Protein AF-A0A933P2G4-F1 (afdb_monomer)

Nearest PDB structures (foldseek):
  8e4g-assembly1_a  TM=6.302E-01  e=3.053E+00  Escherichia phage T7
  9jz0-assembly1_1  TM=5.482E-01  e=5.545E+00  Escherichia phage T7
  8am0-assembly1_B  TM=2.886E-01  e=1.784E+00  Homo sapiens

Radius of gyration: 29.82 Å; Cα contacts (8 Å, |Δi|>4): 47; chains: 1; bounding box: 57×30×97 Å

Secondary structure (DSSP, 8-state):
------SSSTTSSSPPPHHHHHHHHHHHHHHHHHHHHHHHHHHHHHHHHHHHHHHHHHHHHHHHHHHHHHHHHHH--SHHHHHHHHHHHHHHHHHHHHHHHHHHHHHHHHHHHHHHHHHHHHHHHHHHHHHHHHTTPPPPGGG--

Mean predicted aligned error: 7.34 Å

Structure (mmCIF, N/CA/C/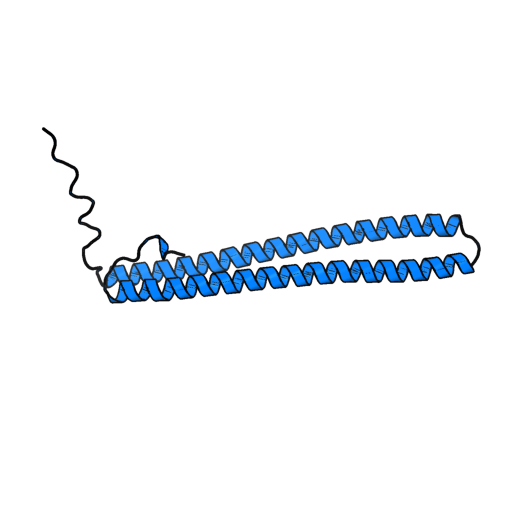O backbone):
data_AF-A0A933P2G4-F1
#
_entry.id   AF-A0A933P2G4-F1
#
loop_
_atom_site.group_PDB
_atom_site.id
_atom_site.type_symbol
_atom_site.label_atom_id
_atom_site.label_alt_id
_atom_site.label_comp_id
_atom_site.label_asym_id
_atom_site.label_entity_id
_atom_site.label_seq_id
_atom_site.pdbx_PDB_ins_code
_atom_site.Cartn_x
_atom_site.Cartn_y
_atom_site.Cartn_z
_atom_site.occupancy
_atom_site.B_iso_or_equiv
_atom_site.auth_seq_id
_atom_site.auth_comp_id
_atom_site.auth_asym_id
_atom_site.auth_atom_id
_atom_site.pdbx_PDB_model_num
ATOM 1 N N . MET A 1 1 ? 1.408 21.339 -59.192 1.00 43.12 1 MET A N 1
ATOM 2 C CA . MET A 1 1 ? 2.681 21.322 -58.442 1.00 43.12 1 MET A CA 1
ATOM 3 C C . MET A 1 1 ? 2.413 20.744 -57.061 1.00 43.12 1 MET A C 1
ATOM 5 O O . MET A 1 1 ? 1.779 21.417 -56.264 1.00 43.12 1 MET A O 1
ATOM 9 N N . SER A 1 2 ? 2.789 19.491 -56.804 1.00 49.00 2 SER A N 1
ATOM 10 C CA . SER A 1 2 ? 2.714 18.897 -55.462 1.00 49.00 2 SER A CA 1
ATOM 11 C C . SER A 1 2 ? 3.683 17.723 -55.376 1.00 49.00 2 SER A C 1
ATOM 13 O O . SER A 1 2 ? 3.396 16.648 -55.893 1.00 49.00 2 SER A O 1
ATOM 15 N N . THR A 1 3 ? 4.845 17.948 -54.769 1.00 52.41 3 THR A N 1
ATOM 16 C CA . THR A 1 3 ? 5.791 16.892 -54.388 1.00 52.41 3 THR A CA 1
ATOM 17 C C . THR A 1 3 ? 6.638 17.383 -53.219 1.00 52.41 3 THR A C 1
ATOM 19 O O . THR A 1 3 ? 7.736 17.869 -53.444 1.00 52.41 3 THR A O 1
ATOM 22 N N . PHE A 1 4 ? 6.157 17.281 -51.980 1.00 49.88 4 PHE A N 1
ATOM 23 C CA . PHE A 1 4 ? 7.020 17.337 -50.788 1.00 49.88 4 PHE A CA 1
ATOM 24 C C . PHE A 1 4 ? 6.304 16.681 -49.598 1.00 49.88 4 PHE A C 1
ATOM 26 O O . PHE A 1 4 ? 5.649 17.343 -48.804 1.00 49.88 4 PHE A O 1
ATOM 33 N N . SER A 1 5 ? 6.373 15.351 -49.506 1.00 50.50 5 SER A N 1
ATOM 34 C CA . SER A 1 5 ? 6.011 14.576 -48.301 1.00 50.50 5 SER A CA 1
ATOM 35 C C . SER A 1 5 ? 6.594 13.162 -48.387 1.00 50.50 5 SER A C 1
ATOM 37 O O . SER A 1 5 ? 5.866 12.177 -48.422 1.00 50.50 5 SER A O 1
ATOM 39 N N . ARG A 1 6 ? 7.924 13.037 -48.513 1.00 44.53 6 ARG A N 1
ATOM 40 C CA . ARG A 1 6 ? 8.582 11.712 -48.533 1.00 44.53 6 ARG A CA 1
ATOM 41 C C . ARG A 1 6 ? 9.963 11.661 -47.871 1.00 44.53 6 ARG A C 1
ATOM 43 O O . ARG A 1 6 ? 10.756 10.777 -48.175 1.00 44.53 6 ARG A O 1
ATOM 50 N N . SER A 1 7 ? 10.269 12.601 -46.979 1.00 46.22 7 SER A N 1
ATOM 51 C CA . SER A 1 7 ? 11.576 12.691 -46.306 1.00 46.22 7 SER A CA 1
ATOM 52 C C . SER A 1 7 ? 11.548 12.375 -44.805 1.00 46.22 7 SER A C 1
ATOM 54 O O . SER A 1 7 ? 12.611 12.156 -44.234 1.00 46.22 7 SER A O 1
ATOM 56 N N . GLU A 1 8 ? 10.381 12.272 -44.159 1.00 46.47 8 GLU A N 1
ATOM 57 C CA . GLU A 1 8 ? 10.312 12.004 -42.707 1.00 46.47 8 GLU A CA 1
ATOM 58 C C . GLU A 1 8 ? 10.283 10.513 -42.332 1.00 46.47 8 GLU A C 1
ATOM 60 O O . GLU A 1 8 ? 10.648 10.145 -41.215 1.00 46.47 8 GLU A O 1
ATOM 65 N N . GLU A 1 9 ? 9.915 9.619 -43.254 1.00 43.97 9 GLU A N 1
ATOM 66 C CA . GLU A 1 9 ? 9.888 8.175 -42.971 1.00 43.97 9 GLU A CA 1
ATOM 67 C C . GLU A 1 9 ? 11.270 7.512 -43.059 1.00 43.97 9 GLU A C 1
ATOM 69 O O . GLU A 1 9 ? 11.499 6.475 -42.439 1.00 43.97 9 GLU A O 1
ATOM 74 N N . ASN A 1 10 ? 12.227 8.124 -43.763 1.00 41.66 10 ASN A N 1
ATOM 75 C CA . ASN A 1 10 ? 13.497 7.468 -44.090 1.00 41.66 10 ASN A CA 1
ATOM 76 C C . ASN A 1 10 ? 14.571 7.569 -42.987 1.00 41.66 10 ASN A C 1
ATOM 78 O O . ASN A 1 10 ? 15.596 6.903 -43.064 1.00 41.66 10 ASN A O 1
ATOM 82 N N . VAL A 1 11 ? 14.341 8.360 -41.930 1.00 50.62 11 VAL A N 1
ATOM 83 C CA . VAL A 1 11 ? 15.275 8.489 -40.788 1.00 50.62 11 VAL A CA 1
ATOM 84 C C . VAL A 1 11 ? 15.068 7.372 -39.750 1.00 50.62 11 VAL A C 1
ATOM 86 O O . VAL A 1 11 ? 15.928 7.130 -38.907 1.00 50.62 11 VAL A O 1
ATOM 89 N N . LYS A 1 12 ? 13.941 6.649 -39.810 1.00 54.38 12 LYS A N 1
ATOM 90 C CA . LYS A 1 12 ? 13.584 5.609 -38.827 1.00 54.38 12 LYS A CA 1
ATOM 91 C C . LYS A 1 12 ? 14.222 4.237 -39.089 1.00 54.38 12 LYS A C 1
ATOM 93 O O . LYS A 1 12 ? 14.211 3.414 -38.181 1.00 54.38 12 LYS A O 1
ATOM 98 N N . ASN A 1 13 ? 14.805 4.018 -40.272 1.00 56.03 13 ASN A N 1
ATOM 99 C CA . ASN A 1 13 ? 15.372 2.727 -40.694 1.00 56.03 13 ASN A CA 1
ATOM 100 C C . ASN A 1 13 ? 16.907 2.720 -40.813 1.00 56.03 13 ASN A C 1
ATOM 102 O O . ASN A 1 13 ? 17.482 1.714 -41.225 1.00 56.03 13 ASN A O 1
ATOM 106 N N . SER A 1 14 ? 17.582 3.819 -40.467 1.00 67.19 14 SER A N 1
ATOM 107 C CA . SER A 1 14 ? 19.045 3.832 -40.403 1.00 67.19 14 SER A CA 1
ATOM 108 C C . SER A 1 14 ? 19.520 3.076 -39.155 1.00 67.19 14 SER A C 1
ATOM 110 O O . SER A 1 14 ? 18.987 3.329 -38.070 1.00 67.19 14 SER A O 1
ATOM 112 N N . PRO A 1 15 ? 20.518 2.180 -39.274 1.00 78.94 15 PRO A N 1
ATOM 113 C CA . PRO A 1 15 ? 21.095 1.487 -38.127 1.00 78.94 15 PRO A CA 1
ATOM 114 C C . PRO A 1 15 ? 21.585 2.485 -37.076 1.00 78.94 15 PRO A C 1
ATOM 116 O O . PRO A 1 15 ? 22.247 3.470 -37.412 1.00 78.94 15 PRO A O 1
ATOM 119 N N . LEU A 1 16 ? 21.280 2.226 -35.805 1.00 85.00 16 LEU A N 1
ATOM 120 C CA . LEU A 1 16 ? 21.751 3.051 -34.696 1.00 85.00 16 LEU A CA 1
ATOM 121 C C . LEU A 1 16 ? 23.279 3.045 -34.618 1.00 85.00 16 LEU A C 1
ATOM 123 O O . LEU A 1 16 ? 23.925 1.997 -34.699 1.00 85.00 16 LEU A O 1
ATOM 127 N N . SER A 1 17 ? 23.866 4.211 -34.349 1.00 89.81 17 SER A N 1
ATOM 128 C CA . SER A 1 17 ? 25.269 4.273 -33.949 1.00 89.81 17 SER A CA 1
ATOM 129 C C . SER A 1 17 ? 25.463 3.708 -32.534 1.00 89.81 17 SER A C 1
ATOM 131 O O . SER A 1 17 ? 24.581 3.774 -31.673 1.00 89.81 17 SER A O 1
ATOM 133 N N . LYS A 1 18 ? 26.672 3.213 -32.236 1.00 88.06 18 LYS A N 1
ATOM 134 C CA . LYS A 1 18 ? 27.013 2.687 -30.897 1.00 88.06 18 LYS A CA 1
ATOM 135 C C . LYS A 1 18 ? 26.814 3.721 -29.779 1.00 88.06 18 LYS A C 1
ATOM 137 O O . LYS A 1 18 ? 26.433 3.361 -28.665 1.00 88.06 18 LYS A O 1
ATOM 142 N N . SER A 1 19 ? 27.080 4.999 -30.053 1.00 91.56 19 SER A N 1
ATOM 143 C CA . SER A 1 19 ? 26.872 6.090 -29.094 1.00 91.56 19 SER A CA 1
ATOM 144 C C . SER A 1 19 ? 25.392 6.343 -28.820 1.00 91.56 19 SER A C 1
ATOM 146 O O . SER A 1 19 ? 25.023 6.530 -27.660 1.00 91.56 19 SER A O 1
ATOM 148 N N . GLU A 1 20 ? 24.545 6.295 -29.850 1.00 91.31 20 GLU A N 1
ATOM 149 C CA . GLU A 1 20 ? 23.094 6.449 -29.700 1.00 91.31 20 GLU A CA 1
ATOM 150 C C . GLU A 1 20 ? 22.488 5.266 -28.951 1.00 91.31 20 GLU A C 1
ATOM 152 O O . GLU A 1 20 ? 21.744 5.479 -27.998 1.00 91.31 20 GLU A O 1
ATOM 157 N N . ALA A 1 21 ? 22.864 4.029 -29.289 1.00 91.56 21 ALA A N 1
ATOM 158 C CA . ALA A 1 21 ? 22.399 2.845 -28.567 1.00 91.56 21 ALA A CA 1
ATOM 159 C C . ALA A 1 21 ? 22.741 2.923 -27.065 1.00 91.56 21 ALA A C 1
ATOM 161 O O . ALA A 1 21 ? 21.901 2.649 -26.205 1.00 91.56 21 ALA A O 1
ATOM 162 N N . LYS A 1 22 ? 23.952 3.391 -26.725 1.00 92.75 22 LYS A N 1
ATOM 163 C CA . LYS A 1 22 ? 24.371 3.610 -25.332 1.00 92.75 22 LYS A CA 1
ATOM 164 C C . LYS A 1 22 ? 23.575 4.724 -24.642 1.00 92.75 22 LYS A C 1
ATOM 166 O O . LYS A 1 22 ? 23.256 4.591 -23.457 1.00 92.75 22 LYS A O 1
ATOM 171 N N . ALA A 1 23 ? 23.267 5.812 -25.348 1.00 94.56 23 ALA A N 1
ATOM 172 C CA . ALA A 1 23 ? 22.452 6.905 -24.822 1.00 94.56 23 ALA A CA 1
ATOM 173 C C . ALA A 1 23 ? 21.014 6.441 -24.541 1.00 94.56 23 ALA A C 1
ATOM 175 O O . ALA A 1 23 ? 20.539 6.599 -23.416 1.00 94.56 23 ALA A O 1
ATOM 176 N N . LEU A 1 24 ? 20.382 5.766 -25.507 1.00 94.25 24 LEU A N 1
ATOM 177 C CA . LEU A 1 24 ? 19.036 5.204 -25.376 1.00 94.25 24 LEU A CA 1
ATOM 178 C C . LEU A 1 24 ? 18.954 4.200 -24.225 1.00 94.25 24 LEU A C 1
ATOM 180 O O . LEU A 1 24 ? 18.020 4.244 -23.428 1.00 94.25 24 LEU A O 1
ATOM 184 N N . TRP A 1 25 ? 19.963 3.339 -24.069 1.00 95.31 25 TRP A N 1
ATOM 185 C CA . TRP A 1 25 ? 20.023 2.416 -22.937 1.00 95.31 25 TRP A CA 1
ATOM 186 C C . TRP A 1 25 ? 20.094 3.140 -21.588 1.00 95.31 25 TRP A C 1
ATOM 188 O O . TRP A 1 25 ? 19.400 2.781 -20.634 1.00 95.31 25 TRP A O 1
ATOM 198 N N . LYS A 1 26 ? 20.910 4.196 -21.491 1.00 96.50 26 LYS A N 1
ATOM 199 C CA . LYS A 1 26 ? 21.016 5.007 -20.272 1.00 96.50 26 LYS A CA 1
ATOM 200 C C . LYS A 1 26 ? 19.688 5.695 -19.941 1.00 96.50 26 LYS A C 1
ATOM 202 O O . LYS A 1 26 ? 19.292 5.715 -18.773 1.00 96.50 26 LYS A O 1
ATOM 207 N N . GLU A 1 27 ? 19.005 6.238 -20.944 1.00 95.94 27 GLU A N 1
ATOM 208 C CA . GLU A 1 27 ? 17.686 6.859 -20.793 1.00 95.94 27 GLU A CA 1
ATOM 209 C C . GLU A 1 27 ? 16.627 5.846 -20.362 1.00 95.94 27 GLU A C 1
ATOM 211 O O . GLU A 1 27 ? 15.901 6.106 -19.402 1.00 95.94 27 GLU A O 1
ATOM 216 N N . PHE A 1 28 ? 16.609 4.660 -20.971 1.00 96.31 28 PHE A N 1
ATOM 217 C CA . PHE A 1 28 ? 15.725 3.566 -20.580 1.00 96.31 28 PHE A CA 1
ATOM 218 C C . PHE A 1 28 ? 15.901 3.204 -19.099 1.00 96.31 28 PHE A C 1
ATOM 220 O O . PHE A 1 28 ? 14.933 3.190 -18.336 1.00 96.31 28 PHE A O 1
ATOM 227 N N . LYS A 1 29 ? 17.144 2.987 -18.640 1.00 97.06 29 LYS A N 1
ATOM 228 C CA . LYS A 1 29 ? 17.414 2.665 -17.225 1.00 97.06 29 LYS A CA 1
ATOM 229 C C . LYS A 1 29 ? 17.022 3.810 -16.288 1.00 97.06 29 LYS A C 1
ATOM 231 O O . LYS A 1 29 ? 16.558 3.548 -15.175 1.00 97.06 29 LYS A O 1
ATOM 236 N N . LYS A 1 30 ? 17.172 5.068 -16.722 1.00 97.50 30 LYS A N 1
ATOM 237 C CA . LYS A 1 30 ? 16.703 6.241 -15.970 1.00 97.50 30 LYS A CA 1
ATOM 238 C C . LYS A 1 30 ? 15.174 6.259 -15.865 1.00 97.50 30 LYS A C 1
ATOM 240 O O . LYS A 1 30 ? 14.682 6.421 -14.749 1.00 97.50 30 LYS A O 1
ATOM 245 N N . SER A 1 31 ? 14.445 6.046 -16.965 1.00 95.94 31 SER A N 1
ATOM 246 C CA . SER A 1 31 ? 12.971 6.000 -16.961 1.00 95.94 31 SER A CA 1
ATOM 247 C C . SER A 1 31 ? 12.455 4.857 -16.088 1.00 95.94 31 SER A C 1
ATOM 249 O O . SER A 1 31 ? 11.667 5.078 -15.171 1.00 95.94 31 SER A O 1
ATOM 251 N N . ARG A 1 32 ? 13.021 3.653 -16.249 1.00 96.31 32 ARG A N 1
ATOM 252 C CA . ARG A 1 32 ? 12.711 2.478 -15.419 1.00 96.31 32 ARG A CA 1
ATOM 253 C C . ARG A 1 32 ? 12.841 2.783 -13.921 1.00 96.31 32 ARG A C 1
ATOM 255 O O . ARG A 1 32 ? 11.976 2.420 -13.117 1.00 96.31 32 ARG A O 1
ATOM 262 N N . LYS A 1 33 ? 13.928 3.461 -13.528 1.00 97.06 33 LYS A N 1
ATOM 263 C CA . LYS A 1 33 ? 14.154 3.876 -12.135 1.00 97.06 33 LYS A CA 1
ATOM 264 C C . LYS A 1 33 ? 13.124 4.914 -11.688 1.00 97.06 33 LYS A C 1
ATOM 266 O O . LYS A 1 33 ? 12.611 4.798 -10.578 1.00 97.06 33 LYS A O 1
ATOM 271 N N . ALA A 1 34 ? 12.822 5.903 -12.527 1.00 97.50 34 ALA A N 1
ATOM 272 C CA . ALA A 1 34 ? 11.838 6.937 -12.224 1.00 97.50 34 ALA A CA 1
ATOM 273 C C . ALA A 1 34 ? 10.441 6.342 -11.993 1.00 97.50 34 ALA A C 1
ATOM 275 O O . ALA A 1 34 ? 9.820 6.649 -10.981 1.00 97.50 34 ALA A O 1
ATOM 276 N N . GLN A 1 35 ? 9.993 5.421 -12.848 1.00 96.56 35 GLN A N 1
ATOM 277 C CA . GLN A 1 35 ? 8.701 4.748 -12.703 1.00 96.56 35 GLN A CA 1
ATOM 278 C C . GLN A 1 35 ? 8.617 3.911 -11.417 1.00 96.56 35 GLN A C 1
ATOM 280 O O . GLN A 1 35 ? 7.630 3.980 -10.686 1.00 96.56 35 GLN A O 1
ATOM 285 N N . SER A 1 36 ? 9.688 3.185 -11.078 1.00 96.44 36 SER A N 1
ATOM 286 C CA . SER A 1 36 ? 9.762 2.438 -9.812 1.00 96.44 36 SER A CA 1
ATOM 287 C C . SER A 1 36 ? 9.683 3.365 -8.590 1.00 96.44 36 SER A C 1
ATOM 289 O O . SER A 1 36 ? 8.997 3.062 -7.615 1.00 96.44 36 SER A O 1
ATOM 291 N N . LEU A 1 37 ? 10.373 4.512 -8.633 1.00 97.75 37 LEU A N 1
ATOM 292 C CA . LEU A 1 37 ? 10.322 5.515 -7.565 1.00 97.75 37 LEU A CA 1
ATOM 293 C C . LEU A 1 37 ? 8.943 6.170 -7.462 1.00 97.75 37 LEU A C 1
ATOM 295 O O . LEU A 1 37 ? 8.460 6.367 -6.349 1.00 97.75 37 LEU A O 1
ATOM 299 N N . ALA A 1 38 ? 8.302 6.463 -8.594 1.00 97.69 38 ALA A N 1
ATOM 300 C CA . ALA A 1 38 ? 6.958 7.026 -8.640 1.00 97.69 38 ALA A CA 1
ATOM 301 C C . ALA A 1 38 ? 5.939 6.087 -7.979 1.00 97.69 38 ALA A C 1
ATOM 303 O O . ALA A 1 38 ? 5.192 6.525 -7.104 1.00 97.69 38 ALA A O 1
ATOM 304 N N . LEU A 1 39 ? 5.974 4.786 -8.304 1.00 97.75 39 LEU A N 1
ATOM 305 C CA . LEU A 1 39 ? 5.106 3.802 -7.653 1.00 97.75 39 LEU A CA 1
ATOM 306 C C . LEU A 1 39 ? 5.374 3.736 -6.142 1.00 97.75 39 LEU A C 1
ATOM 308 O O . LEU A 1 39 ? 4.433 3.766 -5.353 1.00 97.75 39 LEU A O 1
ATOM 312 N N . ASN A 1 40 ? 6.639 3.684 -5.719 1.00 96.69 40 ASN A N 1
ATOM 313 C CA . ASN A 1 40 ? 6.978 3.643 -4.292 1.00 96.69 40 ASN A CA 1
ATOM 314 C C . ASN A 1 40 ? 6.491 4.893 -3.545 1.00 96.69 40 ASN A C 1
ATOM 316 O O . ASN A 1 40 ? 5.965 4.784 -2.437 1.00 96.69 40 ASN A O 1
ATOM 320 N N . HIS A 1 41 ? 6.639 6.073 -4.149 1.00 98.06 41 HIS A N 1
ATOM 321 C CA . HIS A 1 41 ? 6.145 7.321 -3.578 1.00 98.06 41 HIS A CA 1
ATOM 322 C C . HIS A 1 41 ? 4.619 7.301 -3.439 1.00 98.06 41 HIS A C 1
ATOM 324 O O . HIS A 1 41 ? 4.103 7.560 -2.352 1.00 98.06 41 HIS A O 1
ATOM 330 N N . GLN A 1 42 ? 3.903 6.900 -4.493 1.00 97.94 42 GLN A N 1
ATOM 331 C CA . GLN A 1 42 ? 2.450 6.748 -4.456 1.00 97.94 42 GLN A CA 1
ATOM 332 C C . GLN A 1 42 ? 2.012 5.786 -3.339 1.00 97.94 42 GLN A C 1
ATOM 334 O O . GLN A 1 42 ? 1.167 6.137 -2.519 1.00 97.94 42 GLN A O 1
ATOM 339 N N . GLN A 1 43 ? 2.622 4.601 -3.247 1.00 97.75 43 GLN A N 1
ATOM 340 C CA . GLN A 1 43 ? 2.300 3.611 -2.211 1.00 97.75 43 GLN A CA 1
ATOM 341 C C . GLN A 1 43 ? 2.596 4.122 -0.792 1.00 97.75 43 GLN A C 1
ATOM 343 O O . GLN A 1 43 ? 1.863 3.814 0.154 1.00 97.75 43 GLN A O 1
ATOM 348 N N . SER A 1 44 ? 3.647 4.928 -0.626 1.00 97.19 44 SER A N 1
ATOM 349 C CA . SER A 1 44 ? 3.955 5.593 0.644 1.00 97.19 44 SER A CA 1
ATOM 350 C C . SER A 1 44 ? 2.842 6.563 1.049 1.00 97.19 44 SER A C 1
ATOM 352 O O . SER A 1 44 ? 2.360 6.507 2.183 1.00 97.19 44 SER A O 1
ATOM 354 N N . MET A 1 45 ? 2.383 7.401 0.114 1.00 98.12 45 MET A N 1
ATOM 355 C CA . MET A 1 45 ? 1.292 8.353 0.347 1.00 98.12 45 MET A CA 1
ATOM 356 C C . MET A 1 45 ? -0.027 7.641 0.667 1.00 98.12 45 MET A C 1
ATOM 358 O O . MET A 1 45 ? -0.695 7.994 1.637 1.00 98.12 45 MET A O 1
ATOM 362 N N . GLU A 1 46 ? -0.368 6.582 -0.072 1.00 96.44 46 GLU A N 1
ATOM 363 C CA . GLU A 1 46 ? -1.542 5.741 0.206 1.00 96.44 46 GLU A CA 1
ATOM 364 C C . GLU A 1 46 ? -1.488 5.135 1.619 1.00 96.44 46 GLU A C 1
ATOM 366 O O . GLU A 1 46 ? -2.487 5.106 2.337 1.00 96.44 46 GLU A O 1
ATOM 371 N N . THR A 1 47 ? -0.307 4.685 2.053 1.00 96.38 47 THR A N 1
ATOM 372 C CA . THR A 1 47 ? -0.108 4.121 3.397 1.00 96.38 47 THR A CA 1
ATOM 373 C C . THR A 1 47 ? -0.285 5.178 4.485 1.00 96.38 47 THR A C 1
ATOM 375 O O . THR A 1 47 ? -0.861 4.897 5.538 1.00 96.38 47 THR A O 1
ATOM 378 N N . GLN A 1 48 ? 0.205 6.397 4.255 1.00 97.44 48 GLN A N 1
ATOM 379 C CA . GLN A 1 48 ? 0.018 7.513 5.180 1.00 97.44 48 GLN A CA 1
ATOM 380 C C . GLN A 1 48 ? -1.456 7.924 5.272 1.00 97.44 48 GLN A C 1
ATOM 382 O O . GLN A 1 48 ? -1.965 8.103 6.380 1.00 97.44 48 GLN A O 1
ATOM 387 N N . ALA A 1 49 ? -2.148 8.007 4.135 1.00 97.25 49 ALA A N 1
ATOM 388 C CA . ALA A 1 49 ? -3.576 8.299 4.082 1.00 97.25 49 ALA A CA 1
ATOM 389 C C . ALA A 1 49 ? -4.389 7.247 4.850 1.00 97.25 49 ALA A C 1
ATOM 391 O O . ALA A 1 49 ? -5.200 7.607 5.701 1.00 97.25 49 ALA A O 1
ATOM 392 N N . LEU A 1 50 ? -4.099 5.956 4.639 1.00 97.00 50 LEU A N 1
ATOM 393 C CA . LEU A 1 50 ? -4.749 4.868 5.371 1.00 97.00 50 LEU A CA 1
ATOM 394 C C . LEU A 1 50 ? -4.535 4.994 6.885 1.00 97.00 50 LEU A C 1
ATOM 396 O O . LEU A 1 50 ? -5.491 4.901 7.646 1.00 97.00 50 LEU A O 1
ATOM 400 N N . LYS A 1 51 ? -3.303 5.257 7.340 1.00 96.62 51 LYS A N 1
ATOM 401 C CA . LYS A 1 51 ? -3.018 5.447 8.775 1.00 96.62 51 LYS A CA 1
ATOM 402 C C . LYS A 1 51 ? -3.808 6.609 9.375 1.00 96.62 51 LYS A C 1
ATOM 404 O O . LYS A 1 51 ? -4.319 6.480 10.483 1.00 96.62 51 LYS A O 1
ATOM 409 N N . SER A 1 52 ? -3.899 7.729 8.660 1.00 97.50 52 SER A N 1
ATOM 410 C CA . SER A 1 52 ? -4.677 8.889 9.103 1.00 97.50 52 SER A CA 1
ATOM 411 C C . SER A 1 52 ? -6.166 8.556 9.205 1.00 97.50 52 SER A C 1
ATOM 413 O O . SER A 1 52 ? -6.800 8.879 10.208 1.00 97.50 52 SER A O 1
ATOM 415 N N . LEU A 1 53 ? -6.708 7.859 8.204 1.00 97.38 53 LEU A N 1
ATOM 416 C CA . LEU A 1 53 ? -8.101 7.419 8.184 1.00 97.38 53 LEU A CA 1
ATOM 417 C C . LEU A 1 53 ? -8.408 6.440 9.326 1.00 97.38 53 LEU A C 1
ATOM 419 O O . LEU A 1 53 ? -9.359 6.635 10.074 1.00 97.38 53 LEU A O 1
ATOM 423 N N . GLN A 1 54 ? -7.555 5.436 9.534 1.00 97.06 54 GLN A N 1
ATOM 424 C CA . GLN A 1 54 ? -7.698 4.481 10.635 1.00 97.06 54 GLN A CA 1
ATOM 425 C C . GLN A 1 54 ? -7.602 5.165 12.004 1.00 97.06 54 GLN A C 1
ATOM 427 O O . GLN A 1 54 ? -8.351 4.826 12.918 1.00 97.06 54 GLN A O 1
ATOM 432 N N . ALA A 1 55 ? -6.720 6.159 12.154 1.00 97.19 55 ALA A N 1
ATOM 433 C CA . ALA A 1 55 ? -6.633 6.954 13.376 1.00 97.19 55 ALA A CA 1
ATOM 434 C C . ALA A 1 55 ? -7.904 7.787 13.619 1.00 97.19 55 ALA A C 1
ATOM 436 O O . ALA A 1 55 ? -8.322 7.930 14.768 1.00 97.19 55 ALA A O 1
ATOM 437 N N . HIS A 1 56 ? -8.524 8.315 12.561 1.00 97.75 56 HIS A N 1
ATOM 438 C CA . HIS A 1 56 ? -9.811 9.004 12.644 1.00 97.75 56 HIS A CA 1
ATOM 439 C C . HIS A 1 56 ? -10.922 8.052 13.094 1.00 97.75 56 HIS A C 1
ATOM 441 O O . HIS A 1 56 ? -11.546 8.297 14.123 1.00 97.75 56 HIS A O 1
ATOM 447 N N . HIS A 1 57 ? -11.082 6.917 12.407 1.00 96.25 57 HIS A N 1
ATOM 448 C CA . HIS A 1 57 ? -12.082 5.907 12.759 1.00 96.25 57 HIS A CA 1
ATOM 449 C C . HIS A 1 57 ? -11.907 5.398 14.192 1.00 96.25 57 HIS A C 1
ATOM 451 O O . HIS A 1 57 ? -12.888 5.186 14.896 1.00 96.25 57 HIS A O 1
ATOM 457 N N . TYR A 1 58 ? -10.664 5.229 14.658 1.00 97.00 58 TYR A N 1
ATOM 458 C CA . TYR A 1 58 ? -10.397 4.839 16.043 1.00 97.00 58 TYR A CA 1
ATOM 459 C C . TYR A 1 58 ? -10.917 5.879 17.040 1.00 97.00 58 TYR A C 1
ATOM 461 O O . TYR A 1 58 ? -11.538 5.517 18.037 1.00 97.00 58 TYR A O 1
ATOM 469 N N . LYS A 1 59 ? -10.676 7.170 16.780 1.00 97.81 59 LYS A N 1
ATOM 470 C CA . LYS A 1 59 ? -11.165 8.255 17.642 1.00 97.81 59 LYS A CA 1
ATOM 471 C C . LYS A 1 59 ? -12.689 8.304 17.664 1.00 97.81 59 LYS A C 1
ATOM 473 O O . LYS A 1 59 ? -13.262 8.405 18.743 1.00 97.81 59 LYS A O 1
ATOM 478 N N . GLU A 1 60 ? -13.331 8.209 16.503 1.00 97.81 60 GLU A N 1
ATOM 479 C CA . GLU A 1 60 ? -14.794 8.186 16.403 1.00 97.81 60 GLU A CA 1
ATOM 480 C C . GLU A 1 60 ? -15.387 6.989 17.144 1.00 97.81 60 GLU A C 1
ATOM 482 O O . GLU A 1 60 ? -16.316 7.145 17.935 1.00 97.81 60 GLU A O 1
ATOM 487 N N . TRP A 1 61 ? -14.813 5.801 16.947 1.00 97.88 61 TRP A N 1
ATOM 488 C CA . TRP A 1 61 ? -15.237 4.592 17.641 1.00 97.88 61 TRP A CA 1
ATOM 489 C C . TRP A 1 61 ? -15.100 4.732 19.165 1.00 97.88 61 TRP A C 1
ATOM 491 O O . TRP A 1 61 ? -16.039 4.410 19.891 1.00 97.88 61 TRP A O 1
ATOM 501 N N . ASP A 1 62 ? -13.980 5.273 19.661 1.00 97.19 62 ASP A N 1
ATOM 502 C CA . ASP A 1 62 ? -13.757 5.472 21.100 1.00 97.19 62 ASP A CA 1
ATOM 503 C C . ASP A 1 62 ? -14.735 6.485 21.716 1.00 97.19 62 ASP A C 1
ATOM 505 O O . ASP A 1 62 ? -15.254 6.253 22.809 1.00 97.19 62 ASP A O 1
ATOM 509 N N . ILE A 1 63 ? -15.023 7.587 21.016 1.00 98.00 63 ILE A N 1
ATOM 510 C CA . ILE A 1 63 ? -16.020 8.578 21.449 1.00 98.00 63 ILE A CA 1
ATOM 511 C C . ILE A 1 63 ? -17.404 7.924 21.526 1.00 98.00 63 ILE A C 1
ATOM 513 O O . ILE A 1 63 ? -18.047 7.970 22.579 1.00 98.00 63 ILE A O 1
ATOM 517 N N . ASN A 1 64 ? -17.819 7.239 20.459 1.00 97.62 64 ASN A N 1
ATOM 518 C CA . ASN A 1 64 ? -19.123 6.585 20.378 1.00 97.62 64 ASN A CA 1
ATOM 519 C C . ASN A 1 64 ? -19.301 5.520 21.471 1.00 97.62 64 ASN A C 1
ATOM 521 O O . ASN A 1 64 ? -20.327 5.492 22.153 1.00 97.62 64 ASN A O 1
ATOM 525 N N . GLU A 1 65 ? -18.296 4.669 21.695 1.00 96.94 65 GLU A N 1
ATOM 526 C CA . GLU A 1 65 ? -18.347 3.643 22.742 1.00 96.94 65 GLU A CA 1
ATOM 527 C C . GLU A 1 65 ? -18.323 4.245 24.148 1.00 96.94 65 GLU A C 1
ATOM 529 O O . GLU A 1 65 ? -18.998 3.744 25.051 1.00 96.94 65 GLU A O 1
ATOM 534 N N . ARG A 1 66 ? -17.588 5.341 24.360 1.00 96.69 66 ARG A N 1
ATOM 535 C CA . ARG A 1 66 ? -17.570 6.046 25.646 1.00 96.69 66 ARG A CA 1
ATOM 536 C C . ARG A 1 66 ? -18.944 6.614 25.985 1.00 96.69 66 ARG A C 1
ATOM 538 O O . ARG A 1 66 ? -19.406 6.432 27.114 1.00 96.69 66 ARG A O 1
ATOM 545 N N . GLU A 1 67 ? -19.595 7.264 25.027 1.00 97.69 67 GLU A N 1
ATOM 546 C CA . GLU A 1 67 ? -20.942 7.817 25.187 1.00 97.69 67 GLU A CA 1
ATOM 547 C C . GLU A 1 67 ? -21.996 6.720 25.359 1.00 97.69 67 GLU A C 1
ATOM 549 O O . GLU A 1 67 ? -22.850 6.813 26.244 1.00 97.69 67 GLU A O 1
ATOM 554 N N . ALA A 1 68 ? -21.927 5.656 24.554 1.00 96.56 68 ALA A N 1
ATOM 555 C CA . ALA A 1 68 ? -22.807 4.496 24.677 1.00 96.56 68 ALA A CA 1
ATOM 556 C C . ALA A 1 68 ? -22.665 3.834 26.053 1.00 96.56 68 ALA A C 1
ATOM 558 O O . ALA A 1 68 ? -23.663 3.591 26.732 1.00 96.56 68 ALA A O 1
ATOM 559 N N . ARG A 1 69 ? -21.427 3.638 26.523 1.00 95.88 69 ARG A N 1
ATOM 560 C CA . ARG A 1 69 ? -21.153 3.071 27.846 1.00 95.88 69 ARG A CA 1
ATOM 561 C C . ARG A 1 69 ? -21.681 3.968 28.957 1.00 95.88 69 ARG A C 1
ATOM 563 O O . ARG A 1 69 ? -22.292 3.466 29.895 1.00 95.88 69 ARG A O 1
ATOM 570 N N . HIS A 1 70 ? -21.458 5.280 28.872 1.00 96.56 70 HIS A N 1
ATOM 571 C CA . HIS A 1 70 ? -21.954 6.214 29.883 1.00 96.56 70 HIS A CA 1
ATOM 572 C C . HIS A 1 70 ? -23.485 6.171 29.981 1.00 96.56 70 HIS A C 1
ATOM 574 O O . HIS A 1 70 ? -24.020 6.020 31.081 1.00 96.56 70 HIS A O 1
ATOM 580 N N . ARG A 1 71 ? -24.184 6.218 28.838 1.00 97.19 71 ARG A N 1
ATOM 581 C CA . ARG A 1 71 ? -25.649 6.088 28.775 1.00 97.19 71 ARG A CA 1
ATOM 582 C C . ARG A 1 71 ? -26.123 4.756 29.352 1.00 97.19 71 ARG A C 1
ATOM 584 O O . ARG A 1 71 ? -26.918 4.747 30.289 1.00 97.19 71 ARG A O 1
ATOM 591 N N . PHE A 1 72 ? -25.544 3.646 28.894 1.00 96.81 72 PHE A N 1
ATOM 592 C CA . PHE A 1 72 ? -25.923 2.312 29.351 1.00 96.81 72 PHE A CA 1
ATOM 593 C C . PHE A 1 72 ? -25.782 2.155 30.869 1.00 96.81 72 PHE A C 1
ATOM 595 O O . PHE A 1 72 ? -26.682 1.637 31.528 1.00 96.81 72 PHE A O 1
ATOM 602 N N . PHE A 1 73 ? -24.671 2.619 31.450 1.00 96.25 73 PHE A N 1
ATOM 603 C CA . PHE A 1 73 ? -24.403 2.478 32.884 1.00 96.25 73 PHE A CA 1
ATOM 604 C C . PHE A 1 73 ? -25.282 3.386 33.749 1.00 96.25 73 PHE A C 1
ATOM 606 O O . PHE A 1 73 ? -25.559 3.025 34.899 1.00 96.25 73 PHE A O 1
ATOM 613 N N . LYS A 1 74 ? -25.723 4.530 33.211 1.00 96.31 74 LYS A N 1
ATOM 614 C CA . LYS A 1 74 ? -26.687 5.425 33.862 1.00 96.31 74 LYS A CA 1
ATOM 615 C C . LYS A 1 74 ? -28.073 4.781 33.951 1.00 96.31 74 LYS A C 1
ATOM 617 O O . LYS A 1 74 ? -28.713 4.871 34.991 1.00 96.31 74 LYS A O 1
ATOM 622 N N . GLU A 1 75 ? -28.501 4.099 32.892 1.00 95.44 75 GLU A N 1
ATOM 623 C CA . GLU A 1 75 ? -29.817 3.447 32.804 1.00 95.44 75 GLU A CA 1
ATOM 624 C C . GLU A 1 75 ? -29.853 2.073 33.495 1.00 95.44 75 GLU A C 1
ATOM 626 O O . GLU A 1 75 ? -30.880 1.658 34.030 1.00 95.44 75 GLU A O 1
ATOM 631 N N . ASN A 1 76 ? -28.721 1.365 33.543 1.00 93.69 76 ASN A N 1
ATOM 632 C CA . ASN A 1 76 ? -28.626 0.017 34.099 1.00 93.69 76 ASN A CA 1
ATOM 633 C C . ASN A 1 76 ? -27.817 0.009 35.396 1.00 93.69 76 ASN A C 1
ATOM 635 O O . ASN A 1 76 ? -26.590 -0.088 35.378 1.00 93.69 76 ASN A O 1
ATOM 639 N N . LEU A 1 77 ? -28.503 0.054 36.541 1.00 89.56 77 LEU A N 1
ATOM 640 C CA . LEU A 1 77 ? -27.867 0.032 37.867 1.00 89.56 77 LEU A CA 1
ATOM 641 C C . LEU A 1 77 ? -27.478 -1.380 38.340 1.00 89.56 77 LEU A C 1
ATOM 643 O O . LEU A 1 77 ? -26.586 -1.533 39.173 1.00 89.56 77 LEU A O 1
ATOM 647 N N . LYS A 1 78 ? -28.115 -2.427 37.796 1.00 93.25 78 LYS A N 1
ATOM 648 C CA . LYS A 1 78 ? -27.862 -3.824 38.182 1.00 93.25 78 LYS A CA 1
ATOM 649 C C . LYS A 1 78 ? -26.509 -4.316 37.659 1.00 93.25 78 LYS A C 1
ATOM 651 O O . LYS A 1 78 ? -26.193 -4.189 36.477 1.00 93.25 78 LYS A O 1
ATOM 656 N N . GLY A 1 79 ? -25.735 -4.963 38.533 1.00 90.50 79 GLY A N 1
ATOM 657 C CA . GLY A 1 79 ? -24.392 -5.454 38.206 1.00 90.50 79 GLY A CA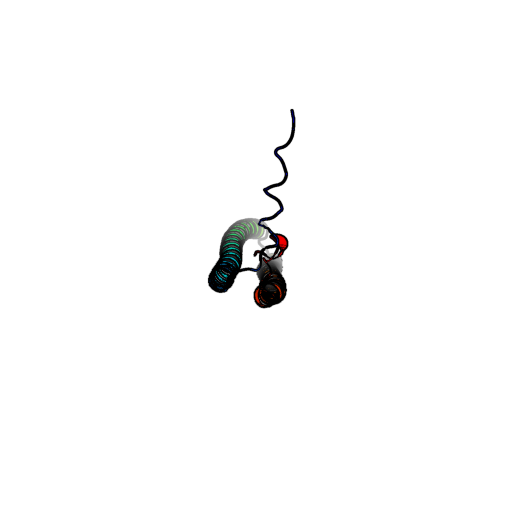 1
ATOM 658 C C . GLY A 1 79 ? -24.344 -6.533 37.115 1.00 90.50 79 GLY A C 1
ATOM 659 O O . GLY A 1 79 ? -23.372 -6.584 36.368 1.00 90.50 79 GLY A O 1
ATOM 660 N N . SER A 1 80 ? -25.383 -7.366 36.977 1.00 94.69 80 SER A N 1
ATOM 661 C CA . SER A 1 80 ? -25.460 -8.400 35.930 1.00 94.69 80 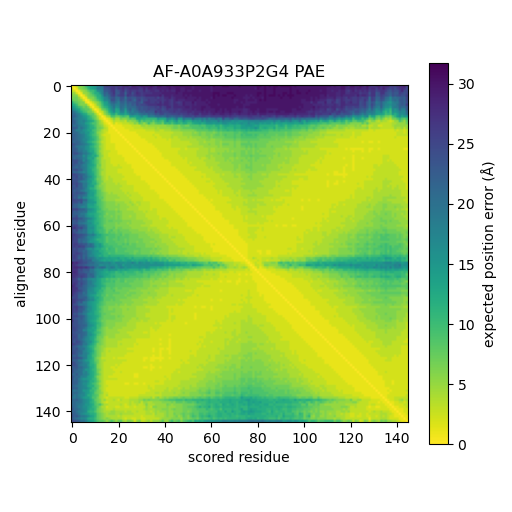SER A CA 1
ATOM 662 C C . SER A 1 80 ? -25.450 -7.799 34.523 1.00 94.69 80 SER A C 1
ATOM 664 O O . SER A 1 80 ? -24.637 -8.201 33.694 1.00 94.69 80 SER A O 1
ATOM 666 N N . ASN A 1 81 ? -26.286 -6.786 34.284 1.00 94.19 81 ASN A N 1
ATOM 667 C CA . ASN A 1 81 ? -26.413 -6.126 32.983 1.00 94.19 81 ASN A CA 1
ATOM 668 C C . ASN A 1 81 ? -25.116 -5.400 32.607 1.00 94.19 81 ASN A C 1
ATOM 670 O O . ASN A 1 81 ? -24.674 -5.455 31.464 1.00 94.19 81 ASN A O 1
ATOM 674 N N . ARG A 1 82 ? -24.460 -4.767 33.589 1.00 94.25 82 ARG A N 1
ATOM 675 C CA . ARG A 1 82 ? -23.159 -4.111 33.390 1.00 94.25 82 ARG A CA 1
ATOM 676 C C . ARG A 1 82 ? -22.064 -5.104 33.002 1.00 94.25 82 ARG A C 1
ATOM 678 O O . ARG A 1 82 ? -21.269 -4.798 32.122 1.00 94.25 82 ARG A O 1
ATOM 685 N N . ARG A 1 83 ? -22.022 -6.289 33.625 1.00 95.31 83 ARG A N 1
ATOM 686 C CA . ARG A 1 83 ? -21.048 -7.335 33.265 1.00 95.31 83 ARG A CA 1
ATOM 687 C C . ARG A 1 83 ? -21.256 -7.844 31.841 1.00 95.31 83 ARG A C 1
ATOM 689 O O . ARG A 1 83 ? -20.271 -7.960 31.121 1.00 95.31 83 ARG A O 1
ATOM 696 N N . ALA A 1 84 ? -22.504 -8.089 31.439 1.00 95.88 84 ALA A N 1
ATOM 697 C CA . ALA A 1 84 ? -22.827 -8.485 30.067 1.00 95.88 84 ALA A CA 1
ATOM 698 C C . ALA A 1 84 ? -22.369 -7.417 29.058 1.00 95.88 84 ALA A C 1
ATOM 700 O O . ALA A 1 84 ? -21.599 -7.721 28.155 1.00 95.88 84 ALA A O 1
ATOM 701 N N . TYR A 1 85 ? -22.700 -6.144 29.305 1.00 96.25 85 TYR A N 1
ATOM 702 C CA . TYR A 1 85 ? -22.262 -5.043 28.443 1.00 96.25 85 TYR A CA 1
ATOM 703 C C . TYR A 1 85 ? -20.740 -4.959 28.298 1.00 96.25 85 TYR A C 1
ATOM 705 O O . TYR A 1 85 ? -20.234 -4.686 27.213 1.00 96.25 85 TYR A O 1
ATOM 713 N N . VAL A 1 86 ? -19.990 -5.158 29.389 1.00 95.81 86 VAL A N 1
ATOM 714 C CA . VAL A 1 86 ? -18.520 -5.124 29.341 1.00 95.81 86 VAL A CA 1
ATOM 715 C C . VAL A 1 86 ? -17.971 -6.246 28.459 1.00 95.81 86 VAL A C 1
ATOM 717 O O . VAL A 1 86 ? -17.032 -5.994 27.707 1.00 95.81 86 VAL A O 1
ATOM 720 N N . GLN A 1 87 ? -18.554 -7.446 28.506 1.00 97.06 87 GLN A N 1
ATOM 721 C CA . GLN A 1 87 ? -18.163 -8.542 27.612 1.00 97.06 87 GLN A CA 1
ATOM 722 C C . GLN A 1 87 ? -18.444 -8.190 26.149 1.00 97.06 87 GLN A C 1
ATOM 724 O O . GLN A 1 87 ? -17.550 -8.307 25.312 1.00 97.06 87 GLN A O 1
ATOM 729 N N . ASP A 1 88 ? -19.627 -7.649 25.854 1.00 97.12 88 ASP A N 1
ATOM 730 C CA . ASP A 1 88 ? -19.974 -7.226 24.494 1.00 97.12 88 ASP A CA 1
ATOM 731 C C . ASP A 1 88 ? -19.052 -6.103 23.998 1.00 97.12 88 ASP A C 1
ATOM 733 O O . ASP A 1 88 ? -18.629 -6.095 22.844 1.00 97.12 88 ASP A O 1
ATOM 737 N N . PHE A 1 89 ? -18.699 -5.153 24.869 1.00 96.81 89 PHE A N 1
ATOM 738 C CA . PHE A 1 89 ? -17.736 -4.094 24.561 1.00 96.81 89 PHE A CA 1
ATOM 739 C C . PHE A 1 89 ? -16.359 -4.663 24.202 1.00 96.81 89 PHE A C 1
ATOM 741 O O . PHE A 1 89 ? -15.757 -4.223 23.223 1.00 96.81 89 PHE A O 1
ATOM 748 N N . ILE A 1 90 ? -15.863 -5.643 24.966 1.00 96.94 90 ILE A N 1
ATOM 749 C CA . ILE A 1 90 ? -14.585 -6.306 24.675 1.00 96.94 90 ILE A CA 1
ATOM 750 C C . ILE A 1 90 ? -14.644 -6.955 23.289 1.00 96.94 90 ILE A C 1
ATOM 752 O O . ILE A 1 90 ? -13.763 -6.699 22.469 1.00 96.94 90 ILE A O 1
ATOM 756 N N . GLN A 1 91 ? -15.714 -7.693 22.985 1.00 97.69 91 GLN A N 1
ATOM 757 C CA . GLN A 1 91 ? -15.890 -8.336 21.679 1.00 97.69 91 GLN A CA 1
ATOM 758 C C . GLN A 1 91 ? -15.962 -7.321 20.530 1.00 97.69 91 GLN A C 1
ATOM 760 O O . GLN A 1 91 ? -15.296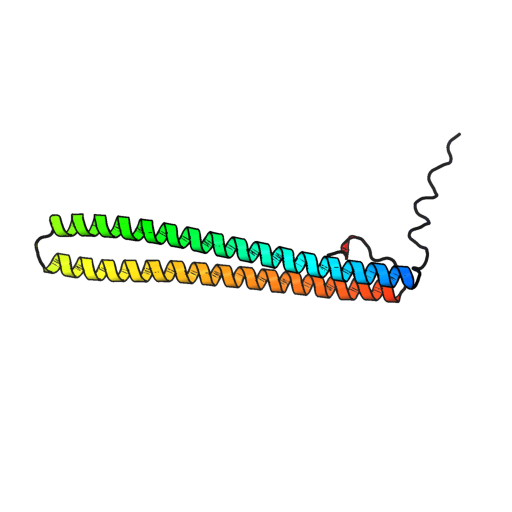 -7.494 19.508 1.00 97.69 91 GLN A O 1
ATOM 765 N N . ARG A 1 92 ? -16.714 -6.221 20.692 1.00 97.12 92 ARG A N 1
ATOM 766 C CA . ARG A 1 92 ? -16.772 -5.145 19.6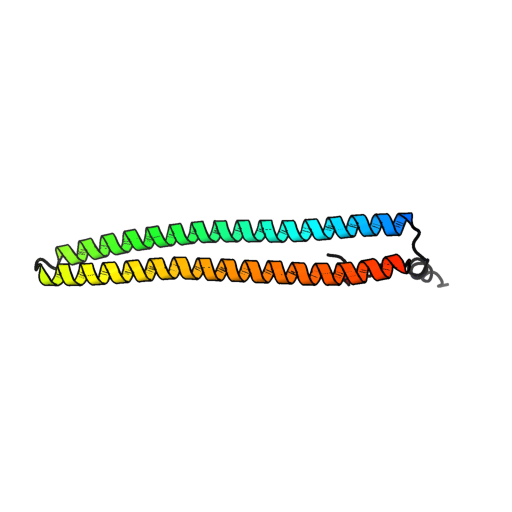85 1.00 97.12 92 ARG A CA 1
ATOM 767 C C . ARG A 1 92 ? -15.408 -4.503 19.466 1.00 97.12 92 ARG A C 1
ATOM 769 O O . ARG A 1 92 ? -15.029 -4.258 18.322 1.00 97.12 92 ARG A O 1
ATOM 776 N N . ARG A 1 93 ? -14.650 -4.266 20.541 1.00 97.25 93 ARG A N 1
ATOM 777 C CA . ARG A 1 93 ? -13.291 -3.717 20.467 1.00 97.25 93 ARG A CA 1
ATOM 778 C C . ARG A 1 93 ? -12.352 -4.648 19.713 1.00 97.25 93 ARG A C 1
ATOM 780 O O . ARG A 1 93 ? -11.607 -4.197 18.849 1.00 97.25 93 ARG A O 1
ATOM 787 N N . GLU A 1 94 ? -12.378 -5.935 20.034 1.00 97.81 94 GLU A N 1
ATOM 788 C CA . GLU A 1 94 ? -11.571 -6.944 19.347 1.00 97.81 94 GLU A CA 1
ATOM 789 C C . GLU A 1 94 ? -11.931 -7.034 17.863 1.00 97.81 94 GLU A C 1
ATOM 791 O O . GLU A 1 94 ? -11.035 -7.011 17.018 1.00 97.81 94 GLU A O 1
ATOM 796 N N . GLY A 1 95 ? -13.227 -7.049 17.537 1.00 97.81 95 GLY A N 1
ATOM 797 C CA . GLY A 1 95 ? -13.717 -7.023 16.160 1.00 97.81 95 GLY A CA 1
ATOM 798 C C . GLY A 1 95 ? -13.240 -5.788 15.396 1.00 97.81 95 GLY A C 1
ATOM 799 O O . GLY A 1 95 ? -12.689 -5.908 14.304 1.00 97.81 95 GLY A O 1
ATOM 800 N N . PHE A 1 96 ? -13.359 -4.604 15.995 1.00 97.50 96 PHE A N 1
ATOM 801 C CA . PHE A 1 96 ? -12.892 -3.354 15.399 1.00 97.50 96 PHE A CA 1
ATOM 802 C C . PHE A 1 96 ? -11.378 -3.355 15.132 1.00 97.50 96 PHE A C 1
ATOM 804 O O . PHE A 1 96 ? -10.929 -3.036 14.029 1.00 97.50 96 PHE A O 1
ATOM 811 N N . LEU A 1 97 ? -10.574 -3.773 16.115 1.00 96.44 97 LEU A N 1
ATOM 812 C CA . LEU A 1 97 ? -9.119 -3.866 15.961 1.00 96.44 97 LEU A CA 1
ATOM 813 C C . LEU A 1 97 ? -8.716 -4.895 14.899 1.00 96.44 97 LEU A C 1
ATOM 815 O O . LEU A 1 97 ? -7.758 -4.673 14.153 1.00 96.44 97 LEU A O 1
ATOM 819 N N . LYS A 1 98 ? -9.449 -6.009 14.812 1.00 97.75 98 LYS A N 1
ATOM 820 C CA . LYS A 1 98 ? -9.255 -7.023 13.775 1.00 97.75 98 LYS A CA 1
ATOM 821 C C . LYS A 1 98 ? -9.513 -6.444 12.383 1.00 97.75 98 LYS A C 1
ATOM 823 O O . LYS A 1 98 ? -8.650 -6.599 11.524 1.00 97.75 98 LYS A O 1
ATOM 828 N N . LEU A 1 99 ? -10.608 -5.707 12.189 1.00 96.94 99 LEU A N 1
ATOM 829 C CA . LEU A 1 99 ? -10.932 -5.062 10.910 1.00 96.94 99 LEU A CA 1
ATOM 830 C C . LEU A 1 99 ? -9.833 -4.092 10.452 1.00 96.94 99 LEU A C 1
ATOM 832 O O . LEU A 1 99 ? -9.366 -4.182 9.319 1.00 96.94 99 LEU A O 1
ATOM 836 N N . ILE A 1 100 ? -9.346 -3.224 11.347 1.00 96.25 100 ILE A N 1
ATOM 837 C CA . ILE A 1 100 ? -8.233 -2.301 11.049 1.00 96.25 100 ILE A CA 1
ATOM 838 C C . ILE A 1 100 ? -6.978 -3.065 10.602 1.00 96.25 100 ILE A C 1
ATOM 840 O O . ILE A 1 100 ? -6.275 -2.665 9.664 1.00 96.25 100 ILE A O 1
ATOM 844 N N . LYS A 1 101 ? -6.669 -4.171 11.288 1.00 96.69 101 LYS A N 1
ATOM 845 C CA . LYS A 1 101 ? -5.506 -5.005 10.976 1.00 96.69 101 LYS A CA 1
ATOM 846 C C . LYS A 1 101 ? -5.655 -5.689 9.615 1.00 96.69 101 LYS A C 1
ATOM 848 O O . LYS A 1 101 ? -4.691 -5.715 8.850 1.00 96.69 101 LYS A O 1
ATOM 853 N N . GLU A 1 102 ? -6.832 -6.230 9.322 1.00 97.62 102 GLU A N 1
ATOM 854 C CA . GLU A 1 102 ? -7.144 -6.904 8.059 1.00 97.62 102 GLU A CA 1
ATOM 855 C C . GLU A 1 102 ? -7.101 -5.939 6.875 1.00 97.62 102 GLU A C 1
ATOM 857 O O . GLU A 1 102 ? -6.459 -6.244 5.873 1.00 97.62 102 GLU A O 1
ATOM 862 N N . GLU A 1 103 ? -7.670 -4.741 7.015 1.00 96.94 103 GLU A N 1
ATOM 863 C CA . GLU A 1 103 ? -7.605 -3.691 5.994 1.00 96.94 103 GLU A CA 1
ATOM 864 C C . GLU A 1 103 ? -6.152 -3.322 5.663 1.00 96.94 103 GLU A C 1
ATOM 866 O O . GLU A 1 103 ? -5.754 -3.255 4.496 1.00 96.94 103 GLU A O 1
ATOM 871 N N . ARG A 1 104 ? -5.315 -3.147 6.694 1.00 95.38 104 ARG A N 1
ATOM 872 C CA . ARG A 1 104 ? -3.889 -2.866 6.502 1.00 95.38 104 ARG A CA 1
ATOM 873 C C . ARG A 1 104 ? -3.176 -4.016 5.794 1.00 95.38 104 ARG A C 1
ATOM 875 O O . ARG A 1 104 ? -2.353 -3.767 4.915 1.00 95.38 104 ARG A O 1
ATOM 882 N N . ALA A 1 105 ? -3.462 -5.259 6.176 1.00 97.25 105 ALA A N 1
ATOM 883 C CA . ALA A 1 105 ? -2.867 -6.434 5.548 1.00 97.25 105 ALA A CA 1
ATOM 884 C C . ALA A 1 105 ? -3.270 -6.551 4.069 1.00 97.25 105 ALA A C 1
ATOM 886 O O . ALA A 1 105 ? -2.409 -6.774 3.217 1.00 97.25 105 ALA A O 1
ATOM 887 N N . LEU A 1 106 ? -4.550 -6.327 3.758 1.00 97.19 106 LEU A N 1
ATOM 888 C CA . LEU A 1 106 ? -5.062 -6.313 2.391 1.00 97.19 106 LEU A CA 1
ATOM 889 C C . LEU A 1 106 ? -4.355 -5.243 1.555 1.00 97.19 106 LEU A C 1
ATOM 891 O O . LEU A 1 106 ? -3.828 -5.547 0.485 1.00 97.19 106 LEU A O 1
ATOM 895 N N . ARG A 1 107 ? -4.249 -4.015 2.077 1.00 96.12 107 ARG A N 1
ATOM 896 C CA . ARG A 1 107 ? -3.605 -2.916 1.351 1.00 96.12 107 ARG A CA 1
ATOM 897 C C . ARG A 1 107 ? -2.121 -3.177 1.084 1.00 96.12 107 ARG A C 1
ATOM 899 O O . ARG A 1 107 ? -1.634 -2.878 -0.005 1.00 96.12 107 ARG A O 1
ATOM 906 N N . LEU A 1 108 ? -1.402 -3.774 2.036 1.00 95.88 108 LEU A N 1
ATOM 907 C CA . LEU A 1 108 ? -0.003 -4.171 1.837 1.00 95.88 108 LEU A CA 1
ATOM 908 C C . LEU A 1 108 ? 0.140 -5.248 0.755 1.00 95.88 108 LEU A C 1
ATOM 910 O O . LEU A 1 108 ? 1.033 -5.145 -0.087 1.00 95.88 108 LEU A O 1
ATOM 914 N N . LYS A 1 109 ? -0.763 -6.234 0.735 1.00 97.81 109 LYS A N 1
ATOM 915 C CA . LYS A 1 109 ? -0.792 -7.277 -0.297 1.00 97.81 109 LYS A CA 1
ATOM 916 C C . LYS A 1 109 ? -1.064 -6.687 -1.685 1.00 97.81 109 LYS A C 1
ATOM 918 O O . LYS A 1 109 ? -0.363 -7.016 -2.637 1.00 97.81 109 LYS A O 1
ATOM 923 N N . GLU A 1 110 ? -2.018 -5.765 -1.810 1.00 97.56 110 GLU A N 1
ATOM 924 C CA . GLU A 1 110 ? -2.292 -5.048 -3.067 1.00 97.56 110 GLU A CA 1
ATOM 925 C C . GLU A 1 110 ? -1.076 -4.249 -3.561 1.00 97.56 110 GLU A C 1
ATOM 927 O O . GLU A 1 110 ? -0.768 -4.227 -4.754 1.00 97.56 110 GLU A O 1
ATOM 932 N N . GLN A 1 111 ? -0.369 -3.574 -2.651 1.00 97.50 111 GLN A N 1
ATOM 933 C CA . GLN A 1 111 ? 0.850 -2.835 -2.984 1.00 97.50 111 GLN A CA 1
ATOM 934 C C . GLN A 1 111 ? 1.972 -3.764 -3.457 1.00 97.50 111 GLN A C 1
ATOM 936 O O . GLN A 1 111 ? 2.676 -3.442 -4.416 1.00 97.50 111 GLN A O 1
ATOM 941 N N . GLU A 1 112 ? 2.133 -4.918 -2.815 1.00 97.69 112 GLU A N 1
ATOM 942 C CA . GLU A 1 112 ? 3.100 -5.933 -3.224 1.00 97.69 112 GLU A CA 1
ATOM 943 C C . GLU A 1 112 ? 2.799 -6.475 -4.625 1.00 97.69 112 GLU A C 1
ATOM 945 O O . GLU A 1 112 ? 3.692 -6.490 -5.472 1.00 97.69 112 GLU A O 1
ATOM 950 N 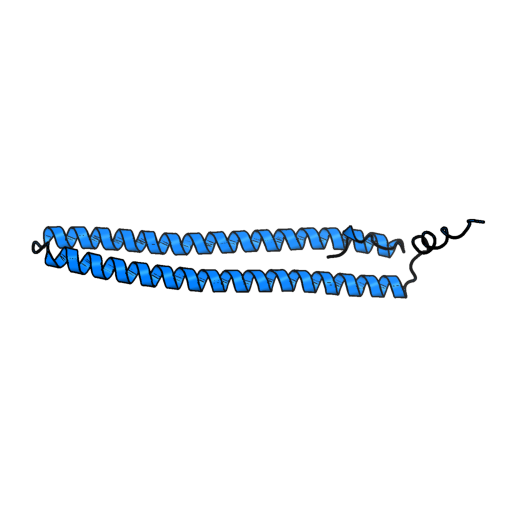N . VAL A 1 113 ? 1.540 -6.827 -4.904 1.00 98.31 113 VAL A N 1
ATOM 951 C CA . VAL A 1 113 ? 1.106 -7.272 -6.238 1.00 98.31 113 VAL A CA 1
ATOM 952 C C . VAL A 1 113 ? 1.421 -6.212 -7.294 1.00 98.31 113 VAL A C 1
ATOM 954 O O . VAL A 1 113 ? 2.017 -6.535 -8.320 1.00 98.31 113 VAL A O 1
ATOM 957 N N . ARG A 1 114 ? 1.117 -4.933 -7.027 1.00 97.75 114 ARG A N 1
ATOM 958 C CA . ARG A 1 114 ? 1.447 -3.826 -7.942 1.00 97.75 114 ARG A CA 1
ATOM 959 C C . ARG A 1 114 ? 2.952 -3.692 -8.191 1.00 97.75 114 ARG A C 1
ATOM 961 O O . ARG A 1 114 ? 3.358 -3.521 -9.338 1.00 97.75 114 ARG A O 1
ATOM 968 N N . ARG A 1 115 ? 3.790 -3.807 -7.151 1.00 97.56 115 ARG A N 1
ATOM 969 C CA . ARG A 1 115 ? 5.259 -3.764 -7.304 1.00 97.56 115 ARG A CA 1
ATOM 970 C C . ARG A 1 115 ? 5.775 -4.924 -8.146 1.00 97.56 115 ARG A C 1
ATOM 972 O O . ARG A 1 115 ? 6.605 -4.710 -9.025 1.00 97.56 115 ARG A O 1
ATOM 979 N N . ASN A 1 116 ? 5.285 -6.132 -7.884 1.00 97.88 116 ASN A N 1
ATOM 980 C CA . ASN A 1 116 ? 5.704 -7.327 -8.609 1.00 97.88 116 ASN A CA 1
ATOM 981 C C . ASN A 1 116 ? 5.263 -7.269 -10.076 1.00 97.88 116 ASN A C 1
ATOM 983 O O . A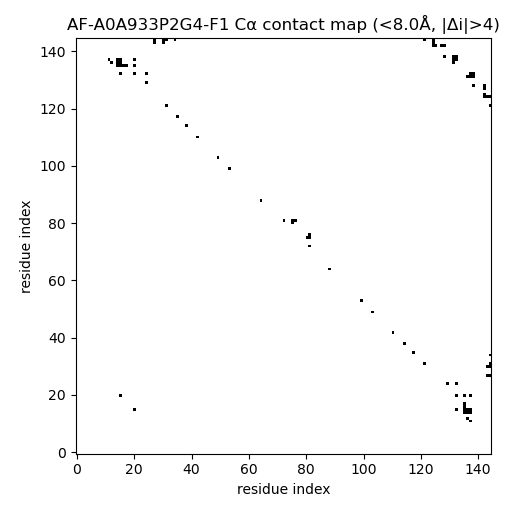SN A 1 116 ? 6.064 -7.576 -10.955 1.00 97.88 116 ASN A O 1
ATOM 987 N N . SER A 1 117 ? 4.041 -6.799 -10.341 1.00 97.94 117 SER A N 1
ATOM 988 C CA . SER A 1 117 ? 3.531 -6.586 -11.698 1.00 97.94 117 SER A CA 1
ATOM 989 C C . SER A 1 117 ? 4.374 -5.568 -12.464 1.00 97.94 117 SER A C 1
ATOM 991 O O . SER A 1 117 ? 4.835 -5.869 -13.561 1.00 97.94 117 SER A O 1
ATOM 993 N N . LEU A 1 118 ? 4.645 -4.397 -11.872 1.00 97.25 118 LEU A N 1
ATOM 994 C CA . LEU A 1 118 ? 5.480 -3.376 -12.509 1.00 97.25 118 LEU A CA 1
ATOM 995 C C . LEU A 1 118 ? 6.897 -3.903 -12.769 1.00 97.25 118 LEU A C 1
ATOM 997 O O . LEU A 1 118 ? 7.465 -3.672 -13.830 1.00 97.25 118 LEU A O 1
ATOM 1001 N N . LYS A 1 119 ? 7.480 -4.635 -11.813 1.00 97.2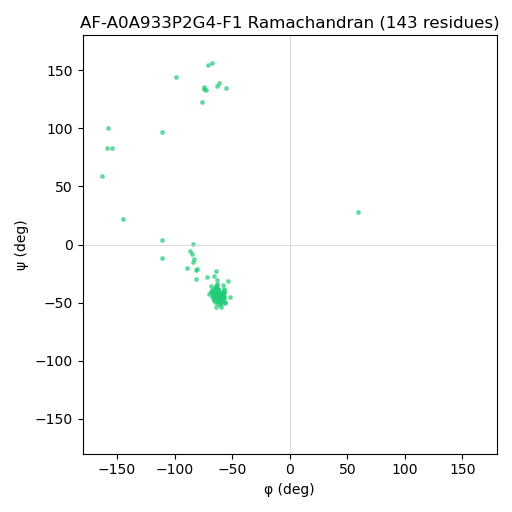5 119 LYS A N 1
ATOM 1002 C CA . LYS A 1 119 ? 8.804 -5.237 -11.989 1.00 97.25 119 LYS A CA 1
ATOM 1003 C C . LYS A 1 119 ? 8.825 -6.214 -13.166 1.00 97.25 119 LYS A C 1
ATOM 1005 O O . LYS A 1 119 ? 9.737 -6.126 -13.981 1.00 97.25 119 LYS A O 1
ATOM 1010 N N . ALA A 1 120 ? 7.841 -7.108 -13.254 1.00 97.88 120 ALA A N 1
ATOM 1011 C CA . ALA A 1 120 ? 7.742 -8.075 -14.342 1.00 97.88 120 ALA A CA 1
ATOM 1012 C C . ALA A 1 120 ? 7.590 -7.381 -15.705 1.00 97.88 120 ALA A C 1
ATOM 1014 O O . ALA A 1 120 ? 8.309 -7.722 -16.642 1.00 97.88 120 ALA A O 1
ATOM 1015 N N . GLU A 1 121 ? 6.734 -6.358 -15.790 1.00 97.06 121 GLU A N 1
ATOM 1016 C CA . GLU A 1 121 ? 6.553 -5.549 -17.001 1.00 97.06 121 GLU A CA 1
ATOM 1017 C C . GLU A 1 121 ? 7.860 -4.857 -17.422 1.00 97.06 121 GLU A C 1
ATOM 1019 O O . GLU A 1 121 ? 8.274 -4.925 -18.580 1.00 97.06 121 GLU A O 1
ATOM 1024 N N . LEU A 1 122 ? 8.552 -4.225 -16.471 1.00 96.12 122 LEU A N 1
ATOM 1025 C CA . LEU A 1 122 ? 9.828 -3.552 -16.710 1.00 96.12 122 LEU A CA 1
ATOM 1026 C C . LEU A 1 122 ? 10.935 -4.525 -17.127 1.00 96.12 122 LEU A C 1
ATOM 1028 O O . LEU A 1 122 ? 11.766 -4.174 -17.962 1.00 96.12 122 LEU A O 1
ATOM 1032 N N . ASP A 1 123 ? 10.963 -5.730 -16.554 1.00 97.00 123 ASP A N 1
ATOM 1033 C CA . ASP A 1 123 ? 11.918 -6.781 -16.912 1.00 97.00 123 ASP A CA 1
ATOM 1034 C C . ASP A 1 123 ? 11.666 -7.314 -18.328 1.00 97.00 123 ASP A C 1
ATOM 1036 O O . ASP A 1 123 ? 12.619 -7.542 -19.076 1.00 97.00 123 ASP A O 1
ATOM 1040 N N . GLU A 1 124 ? 10.404 -7.472 -18.732 1.00 97.00 124 GLU A N 1
ATOM 1041 C CA . GLU A 1 124 ? 10.046 -7.853 -20.100 1.00 97.00 124 GLU A CA 1
ATOM 1042 C C . GLU A 1 124 ? 10.420 -6.758 -21.107 1.00 97.00 124 GLU A C 1
ATOM 1044 O O . GLU A 1 124 ? 11.078 -7.041 -22.115 1.00 97.00 124 GLU A O 1
ATOM 1049 N N . LYS A 1 125 ? 10.059 -5.502 -20.812 1.00 95.94 125 LYS A N 1
ATOM 1050 C CA . LYS A 1 125 ? 10.443 -4.343 -21.627 1.00 95.94 125 LYS A CA 1
ATOM 1051 C C . LYS A 1 125 ? 11.958 -4.236 -21.744 1.00 95.94 125 LYS A C 1
ATOM 1053 O O . LYS A 1 125 ? 12.456 -4.042 -22.846 1.00 95.94 125 LYS A O 1
ATOM 1058 N N . GLU A 1 126 ? 12.699 -4.431 -20.652 1.00 96.31 126 GLU A N 1
ATOM 1059 C CA . GLU A 1 126 ? 14.164 -4.361 -20.651 1.00 96.31 126 GLU A CA 1
ATOM 1060 C C . GLU A 1 126 ? 14.801 -5.402 -21.577 1.00 96.31 126 GLU A C 1
ATOM 1062 O O . GLU A 1 126 ? 15.708 -5.057 -22.335 1.00 96.31 126 GLU A O 1
ATOM 1067 N N . LYS A 1 127 ? 14.315 -6.651 -21.554 1.00 96.62 127 LYS A N 1
ATOM 1068 C CA . LYS A 1 127 ?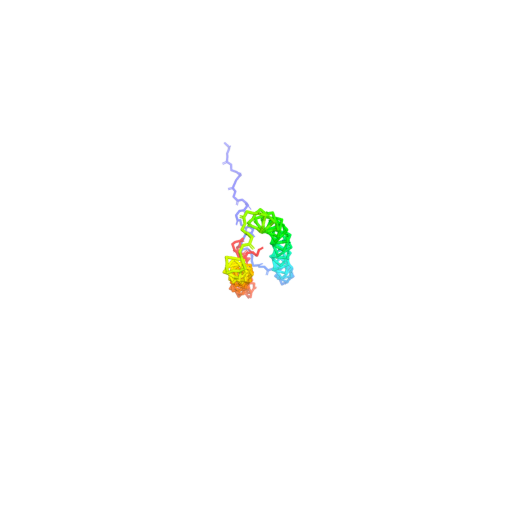 14.805 -7.712 -22.447 1.00 96.62 127 LYS A CA 1
ATOM 1069 C C . LYS A 1 127 ? 14.605 -7.335 -23.914 1.00 96.62 127 LYS A C 1
ATOM 1071 O O . LYS A 1 127 ? 15.580 -7.279 -24.660 1.00 96.62 127 LYS A O 1
ATOM 1076 N N . LYS A 1 128 ? 13.373 -6.982 -24.299 1.00 95.50 128 LYS A N 1
ATOM 1077 C CA . LYS A 1 128 ? 13.036 -6.605 -25.683 1.00 95.50 128 LYS A CA 1
ATOM 1078 C C . LYS A 1 128 ? 13.785 -5.351 -26.136 1.00 95.50 128 LYS A C 1
ATOM 1080 O O . LYS A 1 128 ? 14.255 -5.278 -27.266 1.00 95.50 128 LYS A O 1
ATOM 1085 N N . PHE A 1 129 ? 13.922 -4.365 -25.251 1.00 95.62 129 PHE A N 1
ATOM 1086 C CA . PHE A 1 129 ? 14.645 -3.129 -25.541 1.00 95.62 129 PHE A CA 1
ATOM 1087 C C . PHE A 1 129 ? 16.122 -3.411 -25.820 1.00 95.62 129 PHE A C 1
ATOM 1089 O O . PHE A 1 129 ? 16.673 -2.904 -26.794 1.00 95.62 129 PHE A O 1
ATOM 1096 N N . LYS A 1 130 ? 16.753 -4.260 -24.999 1.00 94.38 130 LYS A N 1
ATOM 1097 C CA . LYS A 1 130 ? 18.146 -4.665 -25.188 1.00 94.38 130 LYS A CA 1
ATOM 1098 C C . LYS A 1 130 ? 18.344 -5.456 -26.484 1.00 94.38 130 LYS A C 1
ATOM 1100 O O . LYS A 1 130 ? 19.267 -5.148 -27.224 1.00 94.38 130 LYS A O 1
ATOM 1105 N N . GLU A 1 131 ? 17.462 -6.408 -26.786 1.00 95.25 131 GLU A N 1
ATOM 1106 C CA . GLU A 1 131 ? 17.522 -7.196 -28.028 1.00 95.25 131 GLU A CA 1
ATOM 1107 C C . GLU A 1 131 ? 17.493 -6.319 -29.289 1.00 95.25 131 GLU A C 1
ATOM 1109 O O . GLU A 1 131 ? 18.215 -6.598 -30.244 1.00 95.25 131 GLU A O 1
ATOM 1114 N N . LEU A 1 132 ? 16.687 -5.252 -29.299 1.00 92.81 132 LEU A N 1
ATOM 1115 C CA . LEU A 1 132 ? 16.638 -4.308 -30.421 1.00 92.81 132 LEU A CA 1
ATOM 1116 C C . LEU A 1 132 ? 17.913 -3.469 -30.512 1.00 92.81 132 LEU A C 1
ATOM 1118 O O . LEU A 1 132 ? 18.474 -3.322 -31.596 1.00 92.81 132 LEU A O 1
ATOM 1122 N N . LEU A 1 133 ? 18.428 -2.985 -29.379 1.00 93.25 133 LEU A N 1
ATOM 1123 C CA . LEU A 1 133 ? 19.697 -2.258 -29.366 1.00 93.25 133 LEU A CA 1
ATOM 1124 C C . LEU A 1 133 ? 20.875 -3.123 -29.834 1.00 93.25 133 LEU A C 1
ATOM 1126 O O . LEU A 1 133 ? 21.724 -2.623 -30.568 1.00 93.25 133 LEU A O 1
ATOM 1130 N N . ASP A 1 134 ? 20.909 -4.406 -29.465 1.00 92.62 134 ASP A N 1
ATOM 1131 C CA . ASP A 1 134 ? 21.945 -5.354 -29.900 1.00 92.62 134 ASP A CA 1
ATOM 1132 C C . ASP A 1 134 ? 21.884 -5.608 -31.423 1.00 92.62 134 ASP A C 1
ATOM 1134 O O . ASP A 1 134 ? 22.908 -5.870 -32.056 1.00 92.62 134 ASP A O 1
ATOM 1138 N N . LYS A 1 135 ? 20.700 -5.456 -32.034 1.00 92.38 135 LYS A N 1
ATOM 1139 C CA . LYS A 1 135 ? 20.490 -5.472 -33.495 1.00 92.38 135 LYS A CA 1
ATOM 1140 C C . LYS A 1 135 ? 20.752 -4.118 -34.170 1.00 92.38 135 LYS A C 1
ATOM 1142 O O . LYS A 1 135 ? 20.636 -4.014 -35.387 1.00 92.38 135 LYS A O 1
ATOM 1147 N N . ASN A 1 136 ? 21.142 -3.092 -33.410 1.00 90.38 136 ASN A N 1
ATOM 1148 C CA . ASN A 1 136 ? 21.240 -1.693 -33.847 1.00 90.38 136 ASN A CA 1
ATOM 1149 C C . ASN A 1 136 ? 19.903 -1.118 -34.358 1.00 90.38 136 ASN A C 1
ATOM 1151 O O . ASN A 1 136 ? 19.889 -0.199 -35.176 1.00 90.38 136 ASN A O 1
ATOM 1155 N N . GLU A 1 137 ? 18.780 -1.635 -33.865 1.00 90.00 137 GLU A N 1
ATOM 1156 C CA . GLU A 1 137 ? 17.434 -1.169 -34.188 1.00 90.00 137 GLU A CA 1
ATOM 1157 C C . GLU A 1 137 ? 16.909 -0.233 -33.098 1.00 90.00 137 GLU A C 1
ATOM 1159 O O . GLU A 1 137 ? 17.154 -0.421 -31.902 1.00 90.00 137 GLU A O 1
ATOM 1164 N N . ARG A 1 138 ? 16.150 0.792 -33.501 1.00 90.44 138 ARG A N 1
ATOM 1165 C CA . ARG A 1 138 ? 15.558 1.736 -32.553 1.00 90.44 138 ARG A CA 1
ATOM 1166 C C . ARG A 1 138 ? 14.353 1.109 -31.848 1.00 90.44 138 ARG A C 1
ATOM 1168 O O . ARG A 1 138 ? 13.389 0.755 -32.526 1.00 90.44 138 ARG A O 1
ATOM 1175 N N . PRO A 1 139 ? 14.343 1.028 -30.504 1.00 90.62 139 PRO A N 1
ATOM 1176 C CA . PRO A 1 139 ? 13.202 0.473 -29.793 1.00 90.62 139 PRO A CA 1
ATOM 1177 C C . PRO A 1 139 ? 11.936 1.318 -30.001 1.00 90.62 139 PRO A C 1
ATOM 1179 O O . PRO A 1 139 ? 12.006 2.549 -29.906 1.00 90.62 139 PRO A O 1
ATOM 1182 N N . PRO A 1 140 ? 10.772 0.693 -30.254 1.00 91.12 140 PRO A N 1
ATOM 1183 C CA . PRO A 1 140 ? 9.516 1.411 -30.413 1.00 91.12 140 PRO A CA 1
ATOM 1184 C C . PRO A 1 140 ? 9.063 2.049 -29.096 1.00 91.12 140 PRO A C 1
ATOM 1186 O O . PRO A 1 140 ? 9.367 1.556 -28.007 1.00 91.12 140 PRO A O 1
ATOM 1189 N N . ASN A 1 141 ? 8.247 3.102 -29.202 1.00 87.94 141 ASN A N 1
ATOM 1190 C CA . ASN A 1 141 ? 7.716 3.853 -28.057 1.00 87.94 141 ASN A CA 1
ATOM 1191 C C . ASN A 1 141 ? 7.009 2.965 -27.014 1.00 87.94 141 ASN A C 1
ATOM 1193 O O . ASN A 1 141 ? 7.088 3.243 -25.825 1.00 87.94 141 ASN A O 1
ATOM 1197 N N . ALA A 1 142 ? 6.385 1.861 -27.435 1.00 89.75 142 ALA A N 1
ATOM 1198 C CA . ALA A 1 142 ? 5.700 0.924 -26.540 1.00 89.75 142 ALA A CA 1
ATOM 1199 C C . ALA A 1 142 ? 6.628 0.202 -25.539 1.00 89.75 142 ALA A C 1
ATOM 1201 O O . ALA A 1 142 ? 6.160 -0.276 -24.506 1.00 89.75 142 ALA A O 1
ATOM 1202 N N . LEU A 1 143 ? 7.931 0.102 -25.831 1.00 89.25 143 LEU A N 1
ATOM 1203 C CA . LEU A 1 143 ? 8.907 -0.512 -24.924 1.00 89.25 143 LEU A CA 1
ATOM 1204 C C . LEU A 1 143 ? 9.471 0.474 -23.900 1.00 89.25 143 LEU A C 1
ATOM 1206 O O . LEU A 1 143 ? 10.216 0.053 -23.017 1.00 89.25 143 LEU A O 1
ATOM 1210 N N . TRP A 1 144 ? 9.135 1.761 -23.995 1.00 89.69 144 TRP A N 1
ATOM 1211 C CA . TRP A 1 144 ? 9.590 2.734 -23.015 1.00 89.69 144 TRP A CA 1
ATOM 1212 C C . TRP A 1 144 ? 8.813 2.582 -21.692 1.00 89.69 144 TRP A C 1
ATOM 1214 O O . TRP A 1 144 ? 7.596 2.368 -21.718 1.00 89.69 144 TRP A O 1
ATOM 1224 N N . PRO A 1 145 ? 9.512 2.622 -20.541 1.00 84.12 145 PRO A N 1
ATOM 1225 C CA . PRO A 1 145 ? 8.905 2.645 -19.213 1.00 84.12 145 PRO A CA 1
ATOM 1226 C C . PRO A 1 145 ? 8.102 3.915 -18.967 1.00 84.12 145 PRO A C 1
ATOM 1228 O O . PRO A 1 145 ? 8.674 5.004 -19.223 1.00 84.12 145 PRO A O 1
#

Solvent-accessible surface area (backbone atoms only — not comparable to full-atom values): 8161 Å² total; per-residue (Å²): 142,88,87,89,88,82,72,78,72,67,71,75,76,57,72,52,51,75,68,54,44,53,49,52,51,53,50,49,56,50,36,46,50,49,54,54,50,51,52,51,51,50,54,51,52,53,52,52,51,49,52,54,51,53,54,48,52,49,50,54,50,51,51,52,51,51,53,51,49,52,53,50,54,70,76,42,80,53,68,68,63,50,52,52,51,52,52,53,49,50,52,53,49,52,51,51,55,48,51,58,51,50,53,52,52,50,53,53,52,54,51,50,52,53,51,52,50,52,49,53,53,51,52,52,30,49,52,56,40,49,56,30,40,77,70,27,41,81,66,59,77,86,52,59,106

Sequence (145 aa):
MSTFSRSEENVKNSPLSKSEAKALWKEFKKSRKAQSLALNHQQSMETQALKSLQAHHYKEWDINEREARHRFFKENLKGSNRRAYVQDFIQRREGFLKLIKEERALRLKEQEVRRNSLKAELDEKEKKFKELLDKNERPPNALWP

Foldseek 3Di:
DDDDDDPPVVVQPDQADPVRLVVVLVVLVVQLVVVLVVLVVVLVVVLVVLVVVLVVVVVVVVVVVVVVLVVQCVVDVDPVSNVVVVVVVVVVVVVSVVVSVVVSVVSVVVSVVVSVVSVVLSVVLSVQSVVCSVVSHHDDPVSGD

pLDDT: mean 91.05, std 13.99, range [41.66, 98.31]